Protein AF-A0A7M3YF52-F1 (afdb_monomer)

Sequence (98 aa):
AVRKSQGVAIGTLIGSNITDPLLSIGIAALISPISLTEASYDLTMYLIIPATIIGVSVCLGMMWSGFRFSRLEGGILITFYLLFILALELERQGFLVL

Radius of gyration: 16.87 Å; Cα contacts (8 Å, |Δi|>4): 30; chains: 1; bounding box: 41×19×51 Å

Mean predicted aligned error: 7.11 Å

Structure (mmCIF, N/CA/C/O backbone):
data_AF-A0A7M3YF52-F1
#
_entry.id   AF-A0A7M3YF52-F1
#
loop_
_atom_site.group_PDB
_atom_site.id
_atom_site.type_symbol
_atom_site.label_atom_id
_atom_site.label_alt_id
_atom_site.label_comp_id
_atom_site.label_asym_id
_atom_site.label_entity_id
_atom_site.label_seq_id
_atom_site.pdbx_PDB_ins_code
_atom_site.Cartn_x
_atom_site.Cartn_y
_atom_site.Cartn_z
_atom_site.occupancy
_atom_site.B_iso_or_equiv
_atom_site.auth_seq_id
_atom_site.auth_comp_id
_atom_site.auth_asym_id
_atom_site.auth_atom_id
_atom_site.pdbx_PDB_model_num
ATOM 1 N N . ALA A 1 1 ? -9.079 -11.650 29.937 1.00 46.69 1 ALA A N 1
ATOM 2 C CA . ALA A 1 1 ? -7.763 -10.994 29.769 1.00 46.69 1 ALA A CA 1
ATOM 3 C C . ALA A 1 1 ? -7.505 -10.407 28.361 1.00 46.69 1 ALA A C 1
ATOM 5 O O . ALA A 1 1 ? -6.399 -9.965 28.106 1.00 46.69 1 ALA A O 1
ATOM 6 N N . VAL A 1 2 ? -8.500 -10.310 27.460 1.00 52.28 2 VAL A N 1
ATOM 7 C CA . VAL A 1 2 ? -8.283 -9.930 26.038 1.00 52.28 2 VAL A CA 1
ATOM 8 C C . VAL A 1 2 ? -8.408 -8.415 25.757 1.00 52.28 2 VAL A C 1
ATOM 10 O O . VAL A 1 2 ? -8.004 -7.933 24.711 1.00 52.28 2 VAL A O 1
ATOM 13 N N . ARG A 1 3 ? -8.931 -7.613 26.695 1.00 48.62 3 ARG A N 1
ATOM 14 C CA . ARG A 1 3 ? -9.248 -6.188 26.449 1.00 48.62 3 ARG A CA 1
ATOM 15 C C . ARG A 1 3 ? -8.087 -5.199 26.624 1.00 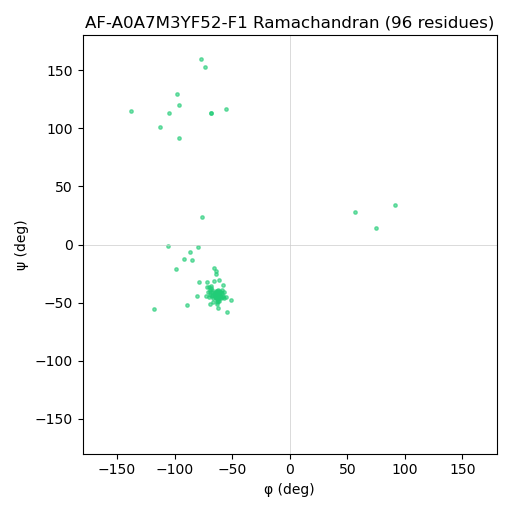48.62 3 ARG A C 1
ATOM 17 O O . ARG A 1 3 ? -8.224 -4.059 26.203 1.00 48.62 3 ARG A O 1
ATOM 24 N N . LYS A 1 4 ? -6.960 -5.598 27.226 1.00 51.16 4 LYS A N 1
ATOM 25 C CA . LYS A 1 4 ? -5.820 -4.689 27.479 1.00 51.16 4 LYS A CA 1
ATOM 26 C C . LYS A 1 4 ? -4.827 -4.576 26.312 1.00 51.16 4 LYS A C 1
ATOM 28 O O . LYS A 1 4 ? -3.938 -3.739 26.390 1.00 51.16 4 LYS A O 1
ATOM 33 N N . SER A 1 5 ? -4.964 -5.373 25.247 1.00 56.09 5 SER A N 1
ATOM 34 C CA . SER A 1 5 ? -3.979 -5.418 24.154 1.00 56.09 5 SER A CA 1
ATOM 35 C C . SER A 1 5 ? -4.407 -4.729 22.859 1.00 56.09 5 SER A C 1
ATOM 37 O O . SER A 1 5 ? -3.599 -4.700 21.944 1.00 56.09 5 SER A O 1
ATOM 39 N N . GLN A 1 6 ? -5.616 -4.156 22.739 1.00 58.97 6 GLN A N 1
ATOM 40 C CA . GLN A 1 6 ? -6.061 -3.568 21.460 1.00 58.97 6 GLN A CA 1
ATOM 41 C C . GLN A 1 6 ? -5.105 -2.483 20.934 1.00 58.97 6 GLN A C 1
ATOM 43 O O . GLN A 1 6 ? -4.796 -2.480 19.749 1.00 58.97 6 GLN A O 1
ATOM 48 N N . GLY A 1 7 ? -4.577 -1.619 21.811 1.00 61.66 7 GLY A N 1
ATOM 49 C CA . GLY A 1 7 ? -3.585 -0.608 21.421 1.00 61.66 7 GLY A CA 1
ATOM 50 C C . GLY A 1 7 ? -2.237 -1.207 21.000 1.00 61.66 7 GLY A C 1
ATOM 51 O O . GLY A 1 7 ? -1.654 -0.769 20.015 1.00 61.66 7 GLY A O 1
ATOM 52 N N . VAL A 1 8 ? -1.774 -2.255 21.693 1.00 60.94 8 VAL A N 1
ATOM 53 C CA . VAL A 1 8 ? -0.540 -2.982 21.339 1.00 60.94 8 VAL A CA 1
ATOM 54 C C . VAL A 1 8 ? -0.713 -3.727 20.013 1.00 60.94 8 VAL A C 1
ATOM 56 O O . VAL A 1 8 ? 0.169 -3.680 19.168 1.00 60.94 8 VAL A O 1
ATOM 59 N N . ALA A 1 9 ? -1.877 -4.341 19.791 1.00 72.31 9 ALA A N 1
ATOM 60 C CA . ALA A 1 9 ? -2.206 -5.052 18.562 1.00 72.31 9 ALA A CA 1
ATOM 61 C C . ALA A 1 9 ? -2.262 -4.112 17.347 1.00 72.31 9 ALA A C 1
ATOM 63 O O . ALA A 1 9 ? -1.728 -4.461 16.300 1.00 72.31 9 ALA A O 1
ATOM 64 N N . ILE A 1 10 ? -2.840 -2.909 17.487 1.00 76.38 10 ILE A N 1
ATOM 65 C CA . ILE A 1 10 ? -2.800 -1.880 16.433 1.00 76.38 10 ILE A CA 1
ATOM 66 C C . ILE A 1 10 ? -1.359 -1.430 16.164 1.00 76.38 10 ILE A C 1
ATOM 68 O O . ILE A 1 10 ? -0.971 -1.313 15.005 1.00 76.38 10 ILE A O 1
ATOM 72 N N . GLY A 1 11 ? -0.562 -1.207 17.215 1.00 78.56 11 GLY A N 1
ATOM 73 C CA . GLY A 1 11 ? 0.831 -0.778 17.081 1.00 78.56 11 GLY A CA 1
ATOM 74 C C . GLY A 1 11 ? 1.685 -1.797 16.329 1.00 78.56 11 GLY A C 1
ATOM 75 O O . GLY A 1 11 ? 2.439 -1.421 15.436 1.00 78.56 11 GLY A O 1
ATOM 76 N N . THR A 1 12 ? 1.516 -3.088 16.625 1.00 85.00 12 THR A N 1
ATOM 77 C CA . THR A 1 12 ? 2.174 -4.169 15.879 1.00 85.00 12 THR A CA 1
ATOM 78 C C . THR A 1 12 ? 1.711 -4.220 14.424 1.00 85.00 12 THR A C 1
ATOM 80 O O . THR A 1 12 ? 2.546 -4.374 13.542 1.00 85.00 12 THR A O 1
ATOM 83 N N . LEU A 1 13 ? 0.412 -4.048 14.164 1.00 83.50 13 LEU A N 1
ATOM 84 C CA . LEU A 1 13 ? -0.168 -4.130 12.818 1.00 83.50 13 LEU A CA 1
ATOM 85 C C . LEU A 1 13 ? 0.293 -2.973 11.915 1.00 83.50 13 LEU A C 1
ATOM 87 O O . LEU A 1 13 ? 0.675 -3.191 10.769 1.00 83.50 13 LEU A O 1
ATOM 91 N N . ILE A 1 14 ? 0.303 -1.741 12.437 1.00 84.56 14 ILE A N 1
ATOM 92 C 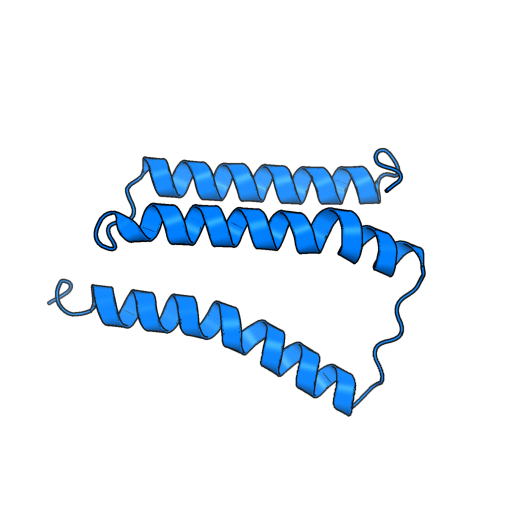CA . ILE A 1 14 ? 0.865 -0.584 11.722 1.00 84.56 14 ILE A CA 1
ATOM 93 C C . ILE A 1 14 ? 2.376 -0.769 11.546 1.00 84.56 14 ILE A C 1
ATOM 95 O O . ILE A 1 14 ? 2.900 -0.505 10.466 1.00 84.56 14 ILE A O 1
ATOM 99 N N . GLY A 1 15 ? 3.058 -1.241 12.595 1.00 85.44 15 GLY A N 1
ATOM 100 C CA . GLY A 1 15 ? 4.493 -1.496 12.596 1.00 85.44 15 GLY A CA 1
ATOM 101 C C . GLY A 1 15 ? 4.916 -2.418 11.458 1.00 85.44 15 GLY A C 1
ATOM 102 O O . GLY A 1 15 ? 5.693 -1.980 10.616 1.00 85.44 15 GLY A O 1
ATOM 103 N N . SER A 1 16 ? 4.354 -3.632 11.383 1.00 88.94 16 SER A N 1
ATOM 104 C CA . SER A 1 16 ? 4.682 -4.609 10.333 1.00 88.94 16 SER A CA 1
ATOM 105 C C . SER A 1 16 ? 4.403 -4.065 8.931 1.00 88.94 16 SER A C 1
ATOM 107 O O . SER A 1 16 ? 5.248 -4.167 8.050 1.00 88.94 16 SER A O 1
ATOM 109 N N . ASN A 1 17 ? 3.279 -3.371 8.727 1.00 88.44 17 ASN A N 1
ATOM 110 C CA . ASN A 1 17 ? 2.943 -2.804 7.416 1.00 88.44 17 ASN A CA 1
ATOM 111 C C . ASN A 1 17 ? 3.928 -1.724 6.935 1.00 88.44 17 ASN A C 1
ATOM 113 O O . ASN A 1 17 ? 4.039 -1.505 5.731 1.00 88.44 17 ASN A O 1
ATOM 117 N N . ILE A 1 18 ? 4.627 -1.042 7.848 1.00 90.12 18 ILE A N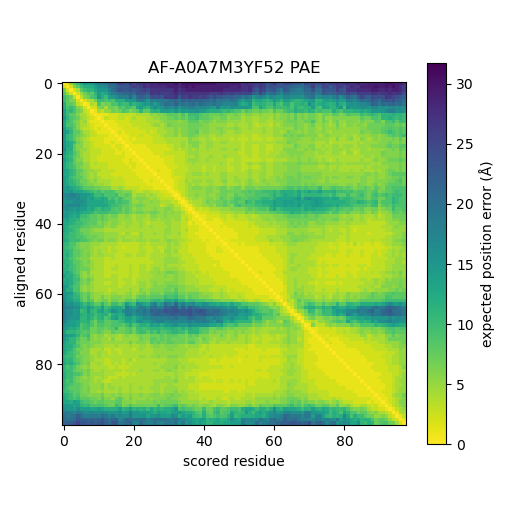 1
ATOM 118 C CA . ILE A 1 18 ? 5.668 -0.068 7.499 1.00 90.12 18 ILE A CA 1
ATOM 119 C C . ILE A 1 18 ? 7.024 -0.768 7.384 1.00 90.12 18 ILE A C 1
ATOM 121 O O . ILE A 1 18 ? 7.715 -0.601 6.381 1.00 90.12 18 ILE A O 1
ATOM 125 N N . THR A 1 19 ? 7.434 -1.542 8.391 1.00 94.00 19 THR A N 1
ATOM 126 C CA . THR A 1 19 ? 8.780 -2.127 8.419 1.00 94.00 19 THR A CA 1
ATOM 127 C C . THR A 1 19 ? 8.988 -3.189 7.356 1.00 94.00 19 THR A C 1
ATOM 129 O O . THR A 1 19 ? 10.072 -3.228 6.783 1.00 94.00 19 THR A O 1
ATOM 132 N N . ASP A 1 20 ? 7.987 -4.015 7.059 1.00 93.69 20 ASP A N 1
ATOM 133 C CA . ASP A 1 20 ? 8.154 -5.158 6.159 1.00 93.69 20 ASP A CA 1
ATOM 134 C C . ASP A 1 20 ? 8.542 -4.719 4.734 1.00 93.69 20 ASP A C 1
ATOM 136 O O . ASP A 1 20 ? 9.603 -5.139 4.258 1.00 93.69 20 ASP A O 1
ATOM 140 N N . PRO A 1 21 ? 7.790 -3.828 4.049 1.00 91.06 21 PRO A N 1
ATOM 141 C CA . PRO A 1 21 ? 8.177 -3.384 2.714 1.00 91.06 21 PRO A CA 1
ATOM 142 C C . PRO A 1 21 ? 9.431 -2.503 2.729 1.00 91.06 21 PRO A C 1
ATOM 144 O O . PRO A 1 21 ? 10.293 -2.684 1.873 1.00 91.06 21 PRO A O 1
ATOM 147 N N . LEU A 1 22 ? 9.586 -1.584 3.694 1.00 92.19 22 LEU A N 1
ATOM 148 C CA . LEU A 1 22 ? 10.744 -0.678 3.726 1.00 92.19 22 LEU A CA 1
ATOM 149 C C . LEU A 1 22 ? 12.055 -1.440 3.943 1.00 92.19 22 LEU A C 1
ATOM 151 O O . LEU A 1 22 ? 13.043 -1.178 3.257 1.00 92.19 22 LEU A O 1
ATOM 155 N N . LEU A 1 23 ? 12.066 -2.385 4.884 1.00 94.69 23 LEU A N 1
ATOM 156 C CA . LEU A 1 23 ? 13.254 -3.169 5.202 1.00 94.69 23 LEU A CA 1
ATOM 157 C C . LEU A 1 23 ? 13.556 -4.177 4.090 1.00 94.69 23 LEU A C 1
ATOM 159 O O . LEU A 1 23 ? 14.704 -4.271 3.660 1.00 94.69 23 LEU A O 1
ATOM 163 N N . SER A 1 24 ? 12.537 -4.874 3.574 1.00 92.94 24 SER A N 1
ATOM 164 C CA . SER A 1 24 ? 12.716 -5.832 2.479 1.00 92.94 24 SER A CA 1
ATOM 165 C C . SER A 1 24 ? 13.221 -5.153 1.203 1.00 92.94 24 SER A C 1
ATOM 167 O O . SER A 1 24 ? 14.196 -5.617 0.615 1.00 92.94 24 SER A O 1
ATOM 169 N N . ILE A 1 25 ? 12.595 -4.051 0.775 1.00 91.62 25 ILE A N 1
ATOM 170 C CA . ILE A 1 25 ? 12.982 -3.336 -0.452 1.00 91.62 25 ILE A CA 1
ATOM 171 C C . ILE A 1 25 ? 14.324 -2.625 -0.258 1.00 91.62 25 ILE A C 1
ATOM 173 O O . ILE A 1 25 ? 15.170 -2.678 -1.146 1.00 91.62 25 ILE A O 1
ATOM 177 N N . GLY A 1 26 ? 14.553 -2.007 0.905 1.00 91.81 26 GLY A N 1
ATOM 178 C CA . GLY A 1 26 ? 15.810 -1.322 1.207 1.00 91.81 26 GLY A CA 1
ATOM 179 C C . GLY A 1 26 ? 17.011 -2.268 1.186 1.00 91.81 26 GLY A C 1
ATOM 180 O O . GLY A 1 26 ? 18.020 -1.968 0.550 1.00 91.81 26 GLY A O 1
ATOM 181 N N . ILE A 1 27 ? 16.894 -3.440 1.817 1.00 94.94 27 ILE A N 1
ATOM 182 C CA . ILE A 1 27 ? 17.953 -4.458 1.782 1.00 94.94 27 ILE A CA 1
ATOM 183 C C . ILE A 1 27 ? 18.107 -5.030 0.367 1.00 94.94 27 ILE A C 1
ATOM 185 O O . ILE A 1 27 ? 19.236 -5.160 -0.106 1.00 94.94 27 ILE A O 1
ATOM 189 N N . ALA A 1 28 ? 17.006 -5.331 -0.331 1.00 92.38 28 ALA A N 1
ATOM 190 C CA . ALA A 1 28 ? 17.063 -5.837 -1.702 1.00 92.38 28 ALA A CA 1
ATOM 191 C C . ALA A 1 28 ? 17.806 -4.868 -2.636 1.00 92.38 28 ALA A C 1
ATOM 193 O O . ALA A 1 28 ? 18.700 -5.303 -3.356 1.00 92.38 28 ALA A O 1
ATOM 194 N N . ALA A 1 29 ? 17.513 -3.566 -2.551 1.00 91.12 29 ALA A N 1
ATOM 195 C CA . ALA A 1 29 ? 18.150 -2.526 -3.356 1.00 91.12 29 ALA A CA 1
ATOM 196 C C . ALA A 1 29 ? 19.649 -2.345 -3.064 1.00 91.12 29 ALA A C 1
ATOM 198 O O . ALA A 1 29 ? 20.404 -1.992 -3.969 1.00 91.12 29 ALA A O 1
ATOM 199 N N . LEU A 1 30 ? 20.089 -2.590 -1.821 1.00 94.56 30 LEU A N 1
ATOM 200 C CA . LEU A 1 30 ? 21.510 -2.558 -1.451 1.00 94.56 30 LEU A CA 1
ATOM 201 C C . LEU A 1 30 ? 22.290 -3.751 -2.018 1.00 94.56 30 LEU A C 1
ATOM 203 O O . LEU A 1 30 ? 23.453 -3.600 -2.383 1.00 94.56 30 LEU A O 1
ATOM 207 N N . ILE A 1 31 ? 21.669 -4.934 -2.063 1.00 95.50 31 ILE A N 1
ATOM 208 C CA . ILE A 1 31 ? 22.308 -6.164 -2.555 1.00 95.50 31 ILE A CA 1
ATOM 209 C C . ILE A 1 31 ? 22.298 -6.207 -4.087 1.00 95.50 31 ILE A C 1
ATOM 211 O O . ILE A 1 31 ? 23.299 -6.565 -4.707 1.00 95.50 31 ILE A O 1
ATOM 215 N N . SER A 1 32 ? 21.168 -5.863 -4.702 1.00 91.38 32 SER A N 1
ATOM 216 C CA . SER A 1 32 ? 20.978 -5.868 -6.148 1.00 91.38 32 SER A CA 1
ATOM 217 C C . SER A 1 32 ? 20.209 -4.611 -6.556 1.00 91.38 32 SER A C 1
ATOM 219 O O . SER A 1 32 ? 19.049 -4.462 -6.164 1.00 91.38 32 SER A O 1
ATOM 221 N N . PRO A 1 33 ? 20.823 -3.696 -7.333 1.00 85.25 33 PRO A N 1
ATOM 222 C CA . PRO A 1 33 ? 20.139 -2.497 -7.796 1.00 85.25 33 PRO A CA 1
ATOM 223 C C . PRO A 1 33 ? 18.853 -2.866 -8.540 1.00 85.25 33 PRO A C 1
ATOM 225 O O . PRO A 1 33 ? 18.883 -3.534 -9.577 1.00 85.25 33 PRO A O 1
ATOM 228 N N . ILE A 1 34 ? 17.715 -2.436 -7.995 1.00 83.88 34 ILE A N 1
ATOM 229 C CA . ILE A 1 34 ? 16.399 -2.734 -8.560 1.00 83.88 34 ILE A CA 1
ATOM 230 C C . ILE A 1 34 ? 16.274 -1.980 -9.884 1.00 83.88 34 ILE A C 1
ATOM 232 O O . ILE A 1 34 ? 16.243 -0.751 -9.913 1.00 83.88 34 ILE A O 1
ATOM 236 N N . SER A 1 35 ? 16.216 -2.730 -10.981 1.00 83.31 35 SER A N 1
ATOM 237 C CA . SER A 1 35 ? 16.019 -2.193 -12.326 1.00 83.31 35 SER A CA 1
ATOM 238 C C . SER A 1 35 ? 14.537 -2.289 -12.676 1.00 83.31 35 SER A C 1
ATOM 240 O O . SER A 1 35 ? 13.981 -3.385 -12.681 1.00 83.31 35 SER A O 1
ATOM 242 N N . LEU A 1 36 ? 13.892 -1.154 -12.946 1.00 82.31 36 LEU A N 1
ATOM 243 C CA . LEU A 1 36 ? 12.489 -1.100 -13.357 1.00 82.31 36 LEU A CA 1
ATOM 244 C C . LEU A 1 36 ? 12.411 -0.993 -14.882 1.00 82.31 36 LEU A C 1
ATOM 246 O O . LEU A 1 36 ? 13.065 -0.142 -15.481 1.00 82.31 36 LEU A O 1
ATOM 250 N N . THR A 1 37 ? 11.614 -1.853 -15.511 1.00 87.69 37 THR A N 1
ATOM 251 C CA . THR A 1 37 ? 11.195 -1.679 -16.910 1.00 87.69 37 THR A CA 1
ATOM 252 C C . THR A 1 37 ? 10.156 -0.557 -16.992 1.00 87.69 37 THR A C 1
ATOM 254 O O . THR A 1 37 ? 9.432 -0.351 -16.021 1.00 87.69 37 THR A O 1
ATOM 257 N N . GLU A 1 38 ? 10.039 0.133 -18.132 1.00 84.56 38 GLU A N 1
ATOM 258 C CA . GLU A 1 38 ? 9.044 1.208 -18.334 1.00 84.56 38 GLU A CA 1
ATOM 259 C C . GLU A 1 38 ? 7.623 0.758 -17.955 1.00 84.56 38 GLU A C 1
ATOM 261 O O . GLU A 1 38 ? 6.994 1.381 -17.111 1.00 84.56 38 GLU A O 1
ATOM 266 N N . ALA A 1 39 ? 7.188 -0.420 -18.416 1.00 83.31 39 ALA A N 1
ATOM 267 C CA . ALA A 1 39 ? 5.887 -0.988 -18.040 1.00 83.31 39 ALA A CA 1
ATOM 268 C C . ALA A 1 39 ? 5.719 -1.195 -16.518 1.00 83.31 39 ALA A C 1
ATOM 270 O O . ALA A 1 39 ? 4.659 -0.950 -15.950 1.00 83.31 39 ALA A O 1
ATOM 271 N N . SER A 1 40 ? 6.774 -1.629 -15.820 1.00 84.75 40 SER A N 1
ATOM 272 C CA . SER A 1 40 ? 6.730 -1.788 -14.360 1.00 84.75 40 SER A CA 1
ATOM 273 C C . SER A 1 40 ? 6.715 -0.442 -13.636 1.00 84.75 40 SER A C 1
ATOM 275 O O . SER A 1 40 ? 6.127 -0.336 -12.557 1.00 84.75 40 SER A O 1
ATOM 277 N N . TYR A 1 41 ? 7.365 0.573 -14.208 1.00 88.50 41 TYR A N 1
ATOM 278 C CA . TYR A 1 41 ? 7.338 1.934 -13.690 1.00 88.50 41 TYR A CA 1
ATOM 279 C C . TYR A 1 41 ? 5.935 2.532 -13.813 1.00 88.50 41 TYR A C 1
ATOM 281 O O . TYR A 1 41 ? 5.405 2.986 -12.801 1.00 88.50 41 TYR A O 1
ATOM 289 N N . ASP A 1 42 ? 5.308 2.446 -14.987 1.00 89.19 42 ASP A N 1
ATOM 290 C CA . ASP A 1 42 ? 3.971 2.998 -15.235 1.00 89.19 42 ASP A CA 1
ATOM 291 C C . ASP A 1 42 ? 2.908 2.323 -14.359 1.00 89.19 42 ASP A C 1
ATOM 293 O O . ASP A 1 42 ? 2.167 3.006 -13.643 1.00 89.19 42 ASP A O 1
ATOM 297 N N . LEU A 1 43 ? 2.922 0.988 -14.269 1.00 89.38 43 LEU A N 1
ATOM 298 C CA . LEU A 1 43 ? 2.060 0.245 -13.344 1.00 89.38 43 LEU A CA 1
ATOM 299 C C . LEU A 1 43 ? 2.235 0.719 -11.891 1.00 89.38 43 LEU A C 1
ATOM 301 O O . LEU A 1 43 ? 1.265 0.928 -11.151 1.00 89.38 43 LEU A O 1
ATOM 305 N N . THR A 1 44 ? 3.486 0.901 -11.463 1.00 88.94 44 THR A N 1
ATOM 306 C CA . THR A 1 44 ? 3.786 1.334 -10.095 1.00 88.94 44 THR A CA 1
ATOM 307 C C . THR A 1 44 ? 3.299 2.761 -9.846 1.00 88.94 44 THR A C 1
ATOM 309 O O . THR A 1 44 ? 2.663 3.028 -8.823 1.00 88.94 44 THR A O 1
ATOM 312 N N . MET A 1 45 ? 3.575 3.666 -10.783 1.00 90.19 45 MET A N 1
ATOM 313 C CA . MET A 1 45 ? 3.297 5.098 -10.701 1.00 90.19 45 MET A CA 1
ATOM 314 C C . MET A 1 45 ? 1.796 5.398 -10.759 1.00 90.19 45 MET A C 1
ATOM 316 O O . MET A 1 45 ? 1.306 6.210 -9.972 1.00 90.19 45 MET A O 1
ATOM 320 N N . TYR A 1 46 ? 1.061 4.737 -11.654 1.00 90.00 46 TYR A N 1
ATOM 321 C CA . TYR A 1 46 ? -0.337 5.069 -11.930 1.00 90.00 46 TYR A CA 1
ATOM 322 C C . TYR A 1 46 ? -1.354 4.184 -11.212 1.00 90.00 46 TYR A C 1
ATOM 324 O O . TYR A 1 46 ? -2.490 4.618 -11.014 1.00 90.00 46 TYR A O 1
ATOM 332 N N . LEU A 1 47 ? -0.974 2.980 -10.774 1.00 91.62 47 LEU A N 1
ATOM 333 C CA . LEU A 1 47 ? -1.907 2.058 -10.123 1.00 91.62 47 LEU A CA 1
ATOM 334 C C . LEU A 1 47 ? -1.500 1.739 -8.684 1.00 91.62 47 LEU A C 1
ATOM 336 O O . LEU A 1 47 ? -2.286 1.970 -7.762 1.00 91.62 47 LEU A O 1
ATOM 340 N N . ILE A 1 48 ? -0.274 1.259 -8.462 1.00 91.69 48 ILE A N 1
ATOM 341 C CA . ILE A 1 48 ? 0.142 0.764 -7.138 1.00 91.69 48 ILE A CA 1
ATOM 342 C C . ILE A 1 48 ? 0.264 1.908 -6.122 1.00 91.69 48 ILE A C 1
ATOM 344 O O . ILE A 1 48 ? -0.317 1.827 -5.034 1.00 91.69 48 ILE A O 1
ATOM 348 N N . ILE A 1 49 ? 0.989 2.983 -6.454 1.00 92.56 49 ILE A N 1
ATOM 349 C CA . ILE A 1 49 ? 1.194 4.120 -5.543 1.00 92.56 49 ILE A CA 1
ATOM 350 C C . ILE A 1 49 ? -0.138 4.816 -5.206 1.00 92.56 49 ILE A C 1
ATOM 352 O O . ILE A 1 49 ? -0.436 4.951 -4.014 1.00 92.56 49 ILE A O 1
ATOM 356 N N . PRO A 1 50 ? -0.987 5.206 -6.180 1.00 93.88 50 PRO A N 1
ATOM 357 C CA . PRO A 1 50 ? -2.255 5.867 -5.882 1.00 93.88 50 PRO A CA 1
ATOM 358 C C . PRO A 1 50 ? -3.198 4.985 -5.061 1.00 93.88 50 PRO A C 1
ATOM 360 O O . PRO A 1 50 ? -3.766 5.459 -4.075 1.00 93.88 50 PRO A O 1
ATOM 363 N N . ALA A 1 51 ? -3.320 3.694 -5.396 1.00 93.62 51 ALA A N 1
ATOM 364 C CA . ALA A 1 51 ? -4.148 2.765 -4.628 1.00 93.62 51 ALA A CA 1
ATOM 365 C C . ALA A 1 51 ? -3.649 2.620 -3.182 1.00 93.62 51 ALA A C 1
ATOM 367 O O . ALA A 1 51 ? -4.451 2.627 -2.247 1.00 93.62 51 ALA A O 1
ATOM 368 N N . THR A 1 52 ? -2.330 2.566 -2.980 1.00 92.06 52 THR A N 1
ATOM 369 C CA . THR A 1 52 ? -1.734 2.505 -1.639 1.00 92.06 52 THR A CA 1
ATOM 370 C C . THR A 1 52 ? -2.038 3.772 -0.837 1.00 92.06 52 THR A C 1
ATOM 372 O O . THR A 1 52 ? -2.480 3.678 0.308 1.00 92.06 52 THR A O 1
ATOM 375 N N . ILE A 1 53 ? -1.878 4.960 -1.433 1.00 93.50 53 ILE A N 1
ATOM 376 C CA . ILE A 1 53 ? -2.169 6.244 -0.770 1.00 93.50 53 ILE A CA 1
ATOM 377 C C . ILE A 1 53 ? -3.647 6.339 -0.383 1.00 93.50 53 ILE A C 1
ATOM 379 O O . ILE A 1 53 ? -3.963 6.727 0.746 1.00 93.50 53 ILE A O 1
ATOM 383 N N . ILE A 1 54 ? -4.553 5.966 -1.290 1.0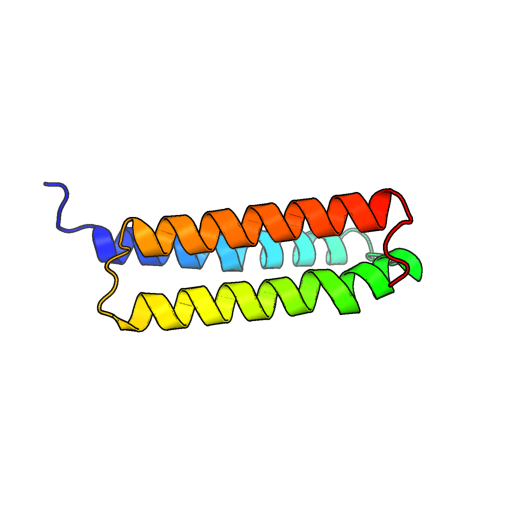0 93.56 54 ILE A N 1
ATOM 384 C CA . ILE A 1 54 ? -5.998 5.973 -1.032 1.00 93.56 54 ILE A CA 1
ATOM 385 C C . ILE A 1 54 ? -6.330 4.990 0.093 1.00 93.56 54 ILE A C 1
ATOM 387 O O . ILE A 1 54 ? -6.989 5.372 1.059 1.00 93.56 54 ILE A O 1
ATOM 391 N N . GLY A 1 55 ? -5.830 3.755 0.014 1.00 90.88 55 GLY A N 1
ATOM 392 C CA . GLY A 1 55 ? -6.080 2.720 1.016 1.00 90.88 55 GLY A CA 1
ATOM 393 C C . GLY A 1 55 ? -5.592 3.116 2.411 1.00 90.88 55 GLY A C 1
ATOM 394 O O . GLY A 1 55 ? -6.334 2.983 3.388 1.00 90.88 55 GLY A O 1
ATOM 395 N N . VAL A 1 56 ? -4.381 3.672 2.509 1.00 89.56 56 VAL A N 1
ATOM 396 C CA . VAL A 1 56 ? -3.820 4.173 3.775 1.00 89.56 56 VAL A CA 1
ATOM 397 C C . VAL A 1 56 ? -4.633 5.354 4.301 1.00 89.56 56 VAL A C 1
ATOM 399 O O . VAL A 1 56 ? -4.959 5.381 5.485 1.00 89.56 56 VAL A O 1
ATOM 402 N N . SER A 1 57 ? -5.014 6.297 3.437 1.00 89.50 57 SER A N 1
ATOM 403 C CA . SER A 1 57 ? -5.801 7.477 3.829 1.00 89.50 57 SER A CA 1
ATOM 404 C C . SER A 1 57 ? -7.187 7.093 4.354 1.00 89.50 57 SER A C 1
ATOM 406 O O . SER A 1 57 ? -7.620 7.602 5.388 1.00 89.50 57 SER A O 1
ATOM 408 N N . VAL A 1 58 ? -7.859 6.152 3.684 1.00 88.75 58 VAL A N 1
ATOM 409 C CA . VAL A 1 58 ? -9.146 5.585 4.117 1.00 88.75 58 VAL A CA 1
ATOM 410 C C . VAL A 1 58 ? -8.986 4.881 5.466 1.00 88.75 58 VAL A C 1
ATOM 412 O O . VAL A 1 58 ? -9.729 5.176 6.401 1.00 88.75 58 VAL A O 1
ATOM 415 N N . CYS A 1 59 ? -7.970 4.024 5.608 1.00 84.88 59 CYS A N 1
ATOM 416 C CA . CYS A 1 59 ? -7.693 3.310 6.854 1.00 84.88 59 CYS A CA 1
ATOM 417 C C . CYS A 1 59 ? -7.417 4.268 8.029 1.00 84.88 59 CYS A C 1
ATOM 419 O O . CYS A 1 59 ? -8.014 4.126 9.098 1.00 84.88 59 CYS A O 1
ATOM 421 N N . LEU A 1 60 ? -6.580 5.291 7.825 1.00 85.00 60 LEU A N 1
ATOM 422 C CA . LEU A 1 60 ? -6.284 6.314 8.835 1.00 85.00 60 LEU A CA 1
ATOM 423 C C . LEU A 1 60 ? -7.524 7.136 9.207 1.00 85.00 60 LEU A C 1
ATOM 425 O O . LEU A 1 60 ? -7.756 7.383 10.392 1.00 85.00 60 LEU A O 1
ATOM 429 N N . GLY A 1 61 ? -8.347 7.513 8.224 1.00 85.31 61 GLY A N 1
ATOM 4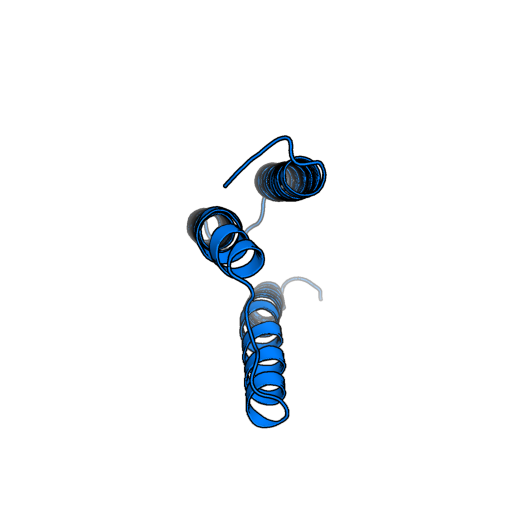30 C CA . GLY A 1 61 ? -9.610 8.213 8.469 1.00 85.31 61 GLY A CA 1
ATOM 431 C C . GLY A 1 61 ? -10.574 7.394 9.331 1.00 85.31 61 GLY A C 1
ATOM 432 O O . GLY A 1 61 ? -11.187 7.924 10.258 1.00 85.31 61 GLY A O 1
ATOM 433 N N . MET A 1 62 ? -10.654 6.085 9.092 1.00 82.31 62 MET A N 1
ATOM 434 C CA . MET A 1 62 ? -11.497 5.168 9.869 1.00 82.31 62 MET A CA 1
ATOM 435 C C . MET A 1 62 ? -10.962 4.960 11.293 1.00 82.31 62 MET A C 1
ATOM 437 O O . MET A 1 62 ? -11.735 4.914 12.252 1.00 82.31 62 MET A O 1
ATOM 441 N N . MET A 1 63 ? -9.636 4.920 11.467 1.00 76.06 63 MET A N 1
ATOM 442 C CA . MET A 1 63 ? -8.999 4.797 12.785 1.00 76.06 63 MET A CA 1
ATOM 443 C C . MET A 1 63 ? -9.256 5.998 13.708 1.00 76.06 63 MET A C 1
ATOM 445 O O . MET A 1 63 ? -9.211 5.841 14.934 1.00 76.06 63 MET A O 1
ATOM 449 N N . TRP A 1 64 ? -9.582 7.170 13.154 1.00 73.69 64 TRP A N 1
ATOM 450 C CA . TRP A 1 64 ? -9.848 8.384 13.933 1.00 73.69 64 TRP A CA 1
ATOM 451 C C . TRP A 1 64 ? -11.107 8.280 14.816 1.00 73.69 64 TRP A C 1
ATOM 453 O O . TRP A 1 64 ? -11.196 8.953 15.840 1.00 73.69 64 TRP A O 1
ATOM 463 N N . SER A 1 65 ? -12.025 7.349 14.517 1.00 65.25 65 SER A N 1
ATOM 464 C CA . SER A 1 65 ? -13.250 7.066 15.295 1.00 65.25 65 SER A CA 1
ATOM 465 C C . SER A 1 65 ? -13.011 6.268 16.602 1.00 65.25 65 SER A C 1
ATOM 467 O O . SER A 1 65 ? -13.895 5.591 17.129 1.00 65.25 65 SER A O 1
ATOM 469 N N . GLY A 1 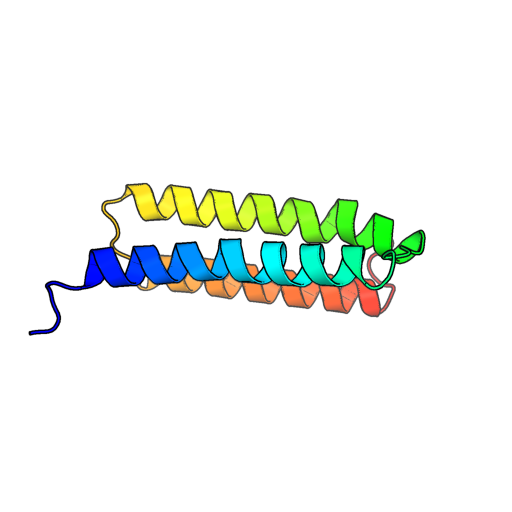66 ? -11.795 6.320 17.158 1.00 62.12 66 GLY A N 1
ATOM 470 C CA . GLY A 1 66 ? -11.459 5.699 18.446 1.00 62.12 66 GLY A CA 1
ATOM 471 C C . GLY A 1 66 ? -10.934 4.262 18.364 1.00 62.12 66 GLY A C 1
ATOM 472 O O . GLY A 1 66 ? -11.198 3.472 19.274 1.00 62.12 66 GLY A O 1
ATOM 473 N N . PHE A 1 67 ? -10.182 3.917 17.307 1.00 63.22 67 PHE A N 1
ATOM 474 C CA . PHE A 1 67 ? -9.489 2.621 17.147 1.00 63.22 67 PHE A CA 1
ATOM 475 C C . PHE A 1 67 ? -10.393 1.377 17.231 1.00 63.22 67 PHE A C 1
ATOM 477 O O . PHE A 1 67 ? -9.956 0.289 17.622 1.00 63.22 67 PHE A O 1
ATOM 484 N N . ARG A 1 68 ? -11.670 1.514 16.865 1.00 65.38 68 ARG A N 1
ATOM 485 C CA . ARG A 1 68 ? -12.625 0.404 16.816 1.00 65.38 68 ARG A CA 1
ATOM 486 C C . ARG A 1 68 ? -13.022 0.128 15.378 1.00 65.38 68 ARG A C 1
ATOM 488 O O . ARG A 1 68 ? -13.898 0.800 14.864 1.00 65.38 68 ARG A O 1
ATOM 495 N N . PHE A 1 69 ? -12.433 -0.909 14.788 1.00 68.12 69 PHE A N 1
ATOM 496 C CA . PHE A 1 69 ? -12.856 -1.391 13.478 1.00 68.12 69 PHE A CA 1
ATOM 497 C C . PHE A 1 69 ? -14.251 -2.013 13.557 1.00 68.12 69 PHE A C 1
ATOM 499 O O . PHE A 1 69 ? -14.447 -3.052 14.200 1.00 68.12 69 PHE A O 1
ATOM 506 N N . SER A 1 70 ? -15.229 -1.382 12.913 1.00 78.88 70 SER A N 1
ATOM 507 C CA . SER A 1 70 ? -16.558 -1.973 12.739 1.00 78.88 70 SER A CA 1
ATOM 508 C C . SER A 1 70 ? -16.555 -3.041 11.630 1.00 78.88 70 SER A C 1
ATOM 510 O O . SER A 1 70 ? -15.682 -3.079 10.764 1.00 78.88 70 SER A O 1
ATOM 512 N N . ARG A 1 71 ? -17.545 -3.949 11.623 1.00 83.62 71 ARG A N 1
ATOM 513 C CA . ARG A 1 71 ? -17.660 -4.973 10.556 1.00 83.62 71 ARG A CA 1
ATOM 514 C C . ARG A 1 71 ? -17.857 -4.343 9.173 1.00 83.62 71 ARG A C 1
ATOM 516 O O . ARG A 1 71 ? -17.419 -4.915 8.183 1.00 83.62 71 ARG A O 1
ATOM 523 N N . LEU A 1 72 ? -18.502 -3.176 9.123 1.00 84.44 72 LEU A N 1
ATOM 524 C CA . LEU A 1 72 ? -18.708 -2.413 7.893 1.00 84.44 72 LEU A CA 1
ATOM 525 C C . LEU A 1 72 ? -17.394 -1.821 7.387 1.00 84.44 72 LEU A C 1
ATOM 527 O O . LEU A 1 72 ? -17.075 -1.965 6.213 1.00 84.44 72 LEU A O 1
ATOM 531 N N . GLU A 1 73 ? -16.602 -1.239 8.284 1.00 84.06 73 GLU A N 1
ATOM 532 C CA . GLU A 1 73 ? -15.264 -0.733 7.979 1.00 84.06 73 GLU A CA 1
ATOM 533 C C . GLU A 1 73 ? -14.350 -1.825 7.409 1.00 84.06 73 GLU A C 1
ATOM 535 O O . GLU A 1 73 ? -13.725 -1.637 6.365 1.00 84.06 73 GLU A O 1
ATOM 540 N N . GLY A 1 74 ? -14.342 -3.008 8.031 1.00 84.00 74 GLY A N 1
ATOM 541 C CA . GLY A 1 74 ? -13.627 -4.164 7.488 1.00 84.00 74 GLY A CA 1
ATOM 542 C C . GLY A 1 74 ? -14.128 -4.576 6.098 1.00 84.00 74 GLY A C 1
ATOM 543 O O . GLY A 1 74 ? -13.322 -4.856 5.215 1.00 84.00 74 GLY A O 1
ATOM 544 N N . GLY A 1 75 ? -15.446 -4.560 5.873 1.00 90.12 75 GLY A N 1
ATOM 545 C CA . GLY A 1 75 ? -16.045 -4.860 4.569 1.00 90.12 75 GLY A CA 1
ATOM 546 C C . GLY A 1 75 ? -15.634 -3.880 3.466 1.00 90.12 75 GLY A C 1
ATOM 547 O O . GLY A 1 75 ? -15.355 -4.307 2.345 1.00 90.12 75 GLY A O 1
ATOM 548 N N . ILE A 1 76 ? -15.535 -2.586 3.784 1.00 90.44 76 ILE A N 1
ATOM 549 C CA . ILE A 1 76 ? -15.067 -1.551 2.849 1.00 90.44 76 ILE A CA 1
ATOM 550 C C . ILE A 1 76 ? -13.614 -1.817 2.443 1.00 90.44 76 ILE A C 1
ATOM 552 O O . ILE A 1 76 ? -13.313 -1.833 1.252 1.00 90.44 76 ILE A O 1
ATOM 556 N N . LEU A 1 77 ? -12.731 -2.092 3.409 1.00 89.25 77 LEU A N 1
ATOM 557 C CA . LEU A 1 77 ? -11.316 -2.371 3.133 1.00 89.25 77 LEU A CA 1
ATOM 558 C C . LEU A 1 77 ? -11.126 -3.651 2.310 1.00 89.25 77 LEU A C 1
ATOM 560 O O . LEU A 1 77 ? -10.332 -3.663 1.372 1.00 89.25 77 LEU A O 1
ATOM 564 N N . ILE A 1 78 ? -11.885 -4.708 2.612 1.00 93.00 78 ILE A N 1
ATOM 565 C CA . ILE A 1 78 ? -11.861 -5.951 1.825 1.00 93.00 78 ILE A CA 1
ATOM 566 C C . ILE A 1 78 ? -12.337 -5.685 0.395 1.00 93.00 78 ILE A C 1
ATOM 568 O O . ILE A 1 78 ? -11.702 -6.132 -0.555 1.00 93.00 78 ILE A O 1
ATOM 572 N N . THR A 1 79 ? -13.429 -4.937 0.229 1.00 94.56 79 THR A N 1
ATOM 573 C CA . THR A 1 79 ? -13.964 -4.603 -1.099 1.00 94.56 79 THR A CA 1
ATOM 574 C C . THR A 1 79 ? -12.957 -3.784 -1.903 1.00 94.56 79 THR A C 1
ATOM 576 O O . THR A 1 79 ? -12.704 -4.095 -3.063 1.00 94.56 79 THR A O 1
ATOM 579 N N . PHE A 1 80 ? -12.328 -2.787 -1.277 1.00 93.75 80 PHE A N 1
ATOM 580 C CA . PHE A 1 80 ? -11.257 -2.005 -1.889 1.00 93.75 80 PHE A CA 1
ATOM 581 C C . PHE A 1 80 ? -10.084 -2.891 -2.332 1.00 93.75 80 PHE A C 1
ATOM 583 O O . PHE A 1 80 ? -9.611 -2.766 -3.458 1.00 93.75 80 PHE A O 1
ATOM 590 N N . TYR A 1 81 ? -9.661 -3.835 -1.488 1.00 92.62 81 TYR A N 1
ATOM 591 C CA . TYR A 1 81 ? -8.589 -4.770 -1.823 1.00 92.62 81 TYR A CA 1
ATOM 592 C C . TYR A 1 81 ? -8.951 -5.700 -2.992 1.00 92.62 81 TYR A C 1
ATOM 594 O O . TYR A 1 81 ? -8.126 -5.934 -3.873 1.00 92.62 81 TYR A O 1
ATOM 602 N N . LEU A 1 82 ? -10.194 -6.186 -3.053 1.00 96.31 82 LEU A N 1
ATOM 603 C CA . LEU A 1 82 ? -10.672 -6.993 -4.180 1.00 96.31 82 LEU A CA 1
ATOM 604 C C . LEU A 1 82 ? -10.704 -6.192 -5.487 1.00 96.31 82 LEU A C 1
ATOM 606 O O . LEU A 1 82 ? -10.294 -6.711 -6.523 1.00 96.31 82 LEU A O 1
ATOM 610 N N . LEU A 1 83 ? -11.145 -4.931 -5.442 1.00 94.88 83 LEU A N 1
ATOM 611 C CA . LEU A 1 83 ? -11.106 -4.034 -6.601 1.00 94.88 83 LEU A CA 1
ATOM 612 C C . LEU A 1 83 ? -9.671 -3.769 -7.061 1.00 94.88 83 LEU A C 1
ATOM 614 O O . LEU A 1 83 ? -9.411 -3.757 -8.259 1.00 94.88 83 LEU A O 1
ATOM 618 N N . PHE A 1 84 ? -8.740 -3.605 -6.122 1.00 92.94 84 PHE A N 1
ATOM 619 C CA . PHE A 1 84 ? -7.323 -3.446 -6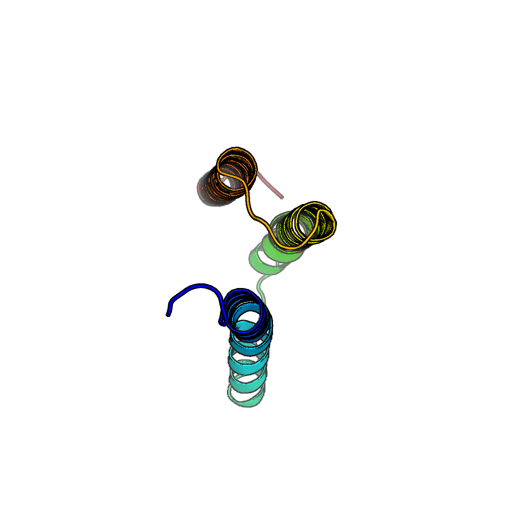.429 1.00 92.94 84 PHE A CA 1
ATOM 620 C C . PHE A 1 84 ? -6.740 -4.683 -7.128 1.00 92.94 84 PHE A C 1
ATOM 622 O O . PHE A 1 84 ? -6.089 -4.543 -8.161 1.00 92.94 84 PHE A O 1
ATOM 629 N N . ILE A 1 85 ? -7.024 -5.894 -6.631 1.00 94.12 85 ILE A N 1
ATOM 630 C CA . ILE A 1 85 ? -6.607 -7.140 -7.300 1.00 94.12 85 ILE A CA 1
ATOM 631 C C . ILE A 1 85 ? -7.232 -7.253 -8.692 1.00 94.12 85 ILE A C 1
ATOM 633 O O . ILE A 1 85 ? -6.545 -7.625 -9.639 1.00 94.12 85 ILE A O 1
ATOM 637 N N . LEU A 1 86 ? -8.518 -6.925 -8.833 1.00 94.25 86 LEU A N 1
ATOM 638 C CA . LEU A 1 86 ? -9.186 -6.954 -10.131 1.00 94.25 86 LEU A CA 1
ATOM 639 C C . LEU A 1 86 ? -8.533 -5.973 -11.114 1.00 94.25 86 LEU A C 1
ATOM 641 O O . LEU A 1 86 ? -8.311 -6.330 -12.265 1.00 94.25 86 LEU A O 1
ATOM 645 N N . ALA A 1 87 ? -8.200 -4.762 -10.665 1.00 91.19 87 ALA A N 1
ATOM 646 C CA . ALA A 1 87 ? -7.525 -3.764 -11.489 1.00 91.19 87 ALA A CA 1
ATOM 647 C C . ALA A 1 87 ? -6.135 -4.242 -11.941 1.00 91.19 87 ALA A C 1
ATOM 649 O O . ALA A 1 87 ? -5.806 -4.104 -13.117 1.00 91.19 87 ALA A O 1
ATOM 650 N N . LEU A 1 88 ? -5.363 -4.865 -11.041 1.00 91.25 88 LEU A N 1
ATOM 651 C CA . LEU A 1 88 ? -4.081 -5.492 -11.381 1.00 91.25 88 LEU A CA 1
ATOM 652 C C . LEU A 1 88 ? -4.241 -6.614 -12.410 1.00 91.25 88 LEU A C 1
ATOM 654 O O . LEU A 1 88 ? -3.462 -6.716 -13.349 1.00 91.25 88 LEU A O 1
ATOM 658 N N . GLU A 1 89 ? -5.256 -7.459 -12.251 1.00 91.69 89 GLU A N 1
ATOM 659 C CA . GLU A 1 89 ? -5.500 -8.567 -13.173 1.00 91.69 89 GLU A CA 1
ATOM 660 C C . GLU A 1 89 ? -5.949 -8.075 -14.560 1.00 91.69 89 GLU A C 1
ATOM 662 O O . GLU A 1 89 ? -5.557 -8.652 -15.573 1.00 91.69 89 GLU A O 1
ATOM 667 N N . LEU A 1 90 ? -6.729 -6.992 -14.628 1.00 90.06 90 LEU A N 1
ATOM 668 C CA . LEU A 1 90 ? -7.136 -6.366 -15.891 1.00 90.06 90 LEU A CA 1
ATOM 669 C C . LEU A 1 90 ? -5.965 -5.693 -16.616 1.00 90.06 90 LEU A C 1
ATOM 671 O O . LEU A 1 90 ? -5.877 -5.788 -17.841 1.00 90.06 90 LEU A O 1
ATOM 675 N N . GLU A 1 91 ? -5.061 -5.042 -15.882 1.00 87.75 91 GLU A N 1
ATOM 676 C CA . GLU A 1 91 ? -3.813 -4.510 -16.442 1.00 87.75 91 GLU A CA 1
ATOM 677 C C . GLU A 1 91 ? -2.926 -5.650 -16.960 1.00 87.75 91 GLU A C 1
ATOM 679 O O . GLU A 1 91 ? -2.529 -5.637 -18.124 1.00 87.75 91 GLU A O 1
ATOM 684 N N . ARG A 1 92 ? -2.777 -6.732 -16.184 1.00 85.75 92 ARG A N 1
ATOM 685 C CA . ARG A 1 92 ? -2.044 -7.941 -16.600 1.00 85.75 92 ARG A C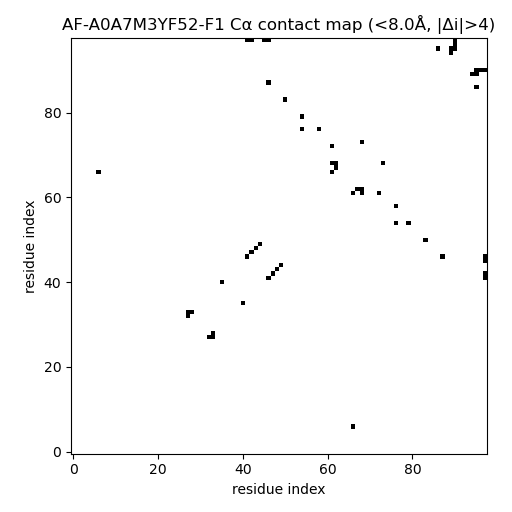A 1
ATOM 686 C C . ARG A 1 92 ? -2.598 -8.580 -17.879 1.00 85.75 92 ARG A C 1
ATOM 688 O O . ARG A 1 92 ? -1.839 -9.147 -18.663 1.00 85.75 92 ARG A O 1
ATOM 695 N N . GLN A 1 93 ? -3.915 -8.535 -18.087 1.00 88.31 93 GLN A N 1
ATOM 696 C CA . GLN A 1 93 ? -4.575 -9.038 -19.301 1.00 88.31 93 GLN A CA 1
ATOM 697 C C . GLN A 1 93 ? -4.480 -8.064 -20.492 1.00 88.31 93 GLN A C 1
ATOM 699 O O . GLN A 1 93 ? -4.957 -8.393 -21.579 1.00 88.31 93 GLN A O 1
ATOM 704 N N . GLY A 1 94 ? -3.872 -6.886 -20.311 1.00 80.19 94 GLY A N 1
ATOM 705 C CA . GLY A 1 94 ? -3.739 -5.848 -21.335 1.00 80.19 94 GLY A CA 1
ATOM 706 C C . GLY A 1 94 ? -5.029 -5.069 -21.603 1.00 80.19 94 GLY A C 1
ATOM 707 O O . GLY A 1 94 ? -5.130 -4.384 -22.618 1.00 80.19 94 GLY A O 1
ATOM 708 N N . PHE A 1 95 ? -6.031 -5.183 -20.723 1.00 75.19 95 PHE A N 1
ATOM 709 C CA . PHE A 1 95 ? -7.296 -4.449 -20.835 1.00 75.19 95 PHE A CA 1
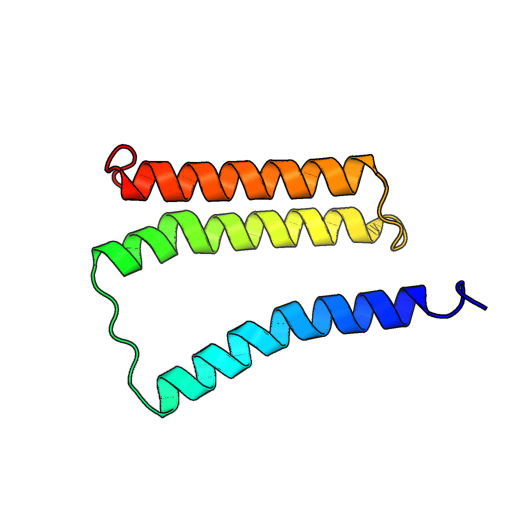ATOM 710 C C . PHE A 1 95 ? -7.170 -2.998 -20.358 1.00 75.19 95 PHE A C 1
ATOM 712 O O . PHE A 1 95 ? -7.854 -2.117 -20.879 1.00 75.19 95 PHE A O 1
ATOM 719 N N . LEU A 1 96 ? -6.307 -2.754 -19.370 1.00 69.31 96 LEU A N 1
ATOM 720 C CA . LEU A 1 96 ? -5.903 -1.419 -18.939 1.00 69.31 96 LEU A CA 1
ATOM 721 C C . LEU A 1 96 ? -4.490 -1.174 -19.464 1.00 69.31 96 LEU A C 1
ATOM 723 O O . LEU A 1 96 ? -3.562 -1.849 -19.044 1.00 69.31 96 LEU A O 1
ATOM 727 N N . VAL A 1 97 ? -4.345 -0.237 -20.399 1.00 62.34 97 VAL A N 1
ATOM 728 C CA . VAL A 1 97 ? -3.035 0.269 -20.828 1.00 62.34 97 VAL A CA 1
ATOM 729 C C . VAL A 1 97 ? -2.798 1.541 -20.024 1.00 62.34 97 VAL A C 1
ATOM 731 O O . VAL A 1 97 ? -3.316 2.601 -20.384 1.00 62.34 97 VAL A O 1
ATOM 734 N N . LEU A 1 98 ? -2.145 1.386 -18.875 1.00 61.09 98 LEU A N 1
ATOM 735 C CA . LEU A 1 98 ? -1.683 2.484 -18.024 1.00 61.09 98 LEU A CA 1
ATOM 736 C C . LEU A 1 98 ? -0.228 2.809 -18.344 1.00 61.09 98 LEU A C 1
ATOM 738 O O . LEU A 1 98 ? 0.524 1.849 -18.615 1.00 61.09 98 LEU A O 1
#

Solvent-accessible surface area (backbone atoms only — not comparable to full-atom values): 5732 Å² total; per-residue (Å²): 135,77,83,85,43,61,69,58,53,49,51,51,54,57,44,49,71,51,50,50,59,53,51,53,51,52,53,45,42,72,78,47,77,79,80,74,50,70,70,58,45,36,44,39,63,71,48,51,51,52,52,49,54,51,53,50,51,52,51,54,62,57,43,69,76,71,72,62,87,46,77,66,57,52,48,51,54,52,50,51,50,52,52,50,53,50,52,53,52,37,35,76,71,64,74,46,86,107

Secondary structure (DSSP, 8-state):
--TT-HHHHHHHHHHHHHHHHHHHHHHHHHHS--PPPHHHHHHIIIIIHHHHHHHHHHHHHHHTTTS---HHHHHHHHHHHHHHHHHHHHHHTTSS--

pLDDT: mean 83.68, std 12.04, range [46.69, 96.31]

Foldseek 3Di:
DPPPCLVVVVVVVVVCVVCVCCVVVVVVCVVPNDDADPLRVCCCVPQVVVLVVVLVVLVVVQCVVPSDQDPVNVVVSVVSVVVSVVVVVCVVVVVDDD